Protein AF-A0A1N7I8Y1-F1 (afdb_monomer)

Mean predicted aligned error: 10.53 Å

Structure (mmCIF, N/CA/C/O backbone):
data_AF-A0A1N7I8Y1-F1
#
_entry.id   AF-A0A1N7I8Y1-F1
#
loop_
_atom_site.group_PDB
_atom_site.id
_atom_site.type_symbol
_atom_site.label_atom_id
_atom_site.label_alt_id
_atom_site.label_comp_id
_atom_site.label_asym_id
_atom_site.label_entity_id
_atom_site.label_seq_id
_atom_site.pdbx_PDB_ins_code
_atom_site.Cartn_x
_atom_site.Cartn_y
_atom_site.Cartn_z
_atom_site.occupancy
_atom_site.B_iso_or_equiv
_atom_site.auth_seq_id
_atom_site.auth_comp_id
_atom_site.auth_asym_id
_atom_site.auth_atom_id
_atom_site.pdbx_PDB_model_num
ATOM 1 N N . MET A 1 1 ? 15.662 3.281 19.727 1.00 44.69 1 MET A N 1
ATOM 2 C CA . MET A 1 1 ? 14.305 3.344 19.137 1.00 44.69 1 MET A CA 1
ATOM 3 C C . MET A 1 1 ? 13.419 2.333 19.851 1.00 44.69 1 MET A C 1
ATOM 5 O O . MET A 1 1 ? 13.813 1.178 19.957 1.00 44.69 1 MET A O 1
ATOM 9 N N . LYS A 1 2 ? 12.282 2.757 20.411 1.00 56.16 2 LYS A N 1
ATOM 10 C CA . LYS A 1 2 ? 11.351 1.866 21.124 1.00 56.16 2 LYS A CA 1
ATOM 11 C C . LYS A 1 2 ? 10.546 1.077 20.082 1.00 56.16 2 LYS A C 1
ATOM 13 O O . LYS A 1 2 ? 9.961 1.690 19.195 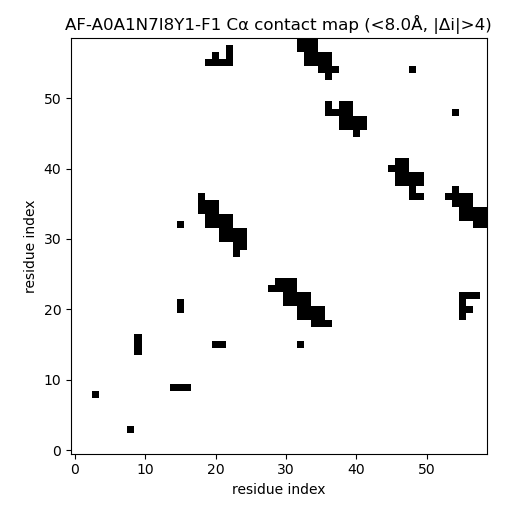1.00 56.16 2 LYS A O 1
ATOM 18 N N . LYS A 1 3 ? 10.542 -0.260 20.149 1.00 58.22 3 LYS A N 1
ATOM 19 C CA . LYS A 1 3 ? 9.711 -1.088 19.259 1.00 58.22 3 LYS A CA 1
ATOM 20 C C . LYS A 1 3 ? 8.248 -0.942 19.684 1.00 58.22 3 LYS A C 1
ATOM 22 O O . LYS A 1 3 ? 7.915 -1.281 20.816 1.00 58.22 3 LYS A O 1
ATOM 27 N N . LEU A 1 4 ? 7.408 -0.424 18.789 1.00 58.16 4 LEU A N 1
ATOM 28 C CA . LEU A 1 4 ? 5.960 -0.365 18.985 1.00 58.16 4 LEU A CA 1
ATOM 29 C C . LEU A 1 4 ? 5.390 -1.779 19.083 1.00 58.16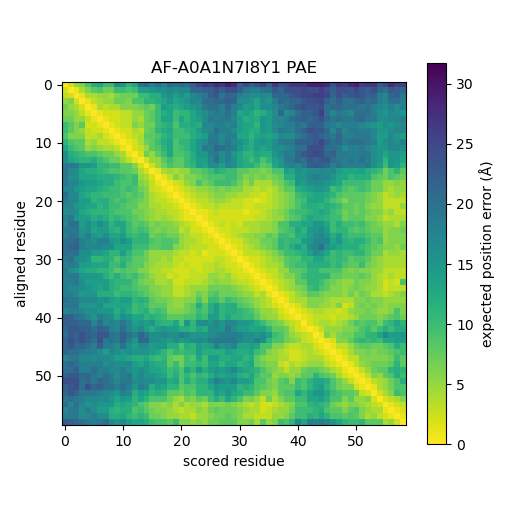 4 LEU A C 1
ATOM 31 O O . LEU A 1 4 ? 5.753 -2.669 18.311 1.00 58.16 4 LEU A O 1
ATOM 35 N N . THR A 1 5 ? 4.482 -1.984 20.031 1.00 67.00 5 THR A N 1
ATOM 36 C CA . THR A 1 5 ? 3.768 -3.254 20.145 1.00 67.00 5 THR A CA 1
ATOM 37 C C . THR A 1 5 ? 2.738 -3.390 19.024 1.00 67.00 5 THR A C 1
ATOM 39 O O . THR A 1 5 ? 2.220 -2.401 18.505 1.00 67.00 5 THR A O 1
ATOM 42 N N . ARG A 1 6 ? 2.386 -4.630 18.657 1.00 62.38 6 ARG A N 1
ATOM 43 C CA . ARG A 1 6 ? 1.412 -4.918 17.586 1.00 62.38 6 ARG A CA 1
ATOM 44 C C . ARG A 1 6 ? 0.087 -4.164 17.772 1.00 62.38 6 ARG A C 1
ATOM 46 O O . ARG A 1 6 ? -0.476 -3.681 16.801 1.00 62.38 6 ARG A O 1
ATOM 53 N N . LYS A 1 7 ? -0.377 -4.016 19.019 1.00 62.34 7 LYS A N 1
ATOM 54 C CA . LYS A 1 7 ? -1.604 -3.273 19.355 1.00 62.34 7 LYS A CA 1
ATOM 55 C C . LYS A 1 7 ? -1.469 -1.769 19.114 1.00 62.34 7 LYS A C 1
ATOM 57 O O . LYS A 1 7 ? -2.421 -1.146 18.660 1.00 62.34 7 LYS A O 1
ATOM 62 N N . GLU A 1 8 ? -0.312 -1.189 19.41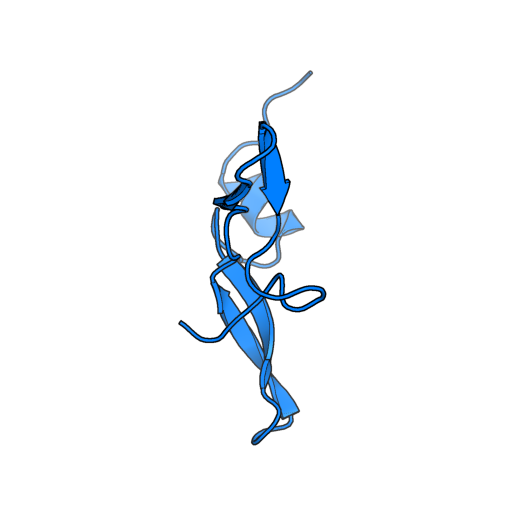8 1.00 61.50 8 GLU A N 1
ATOM 63 C CA . GLU A 1 8 ? -0.051 0.232 19.169 1.00 61.50 8 GLU A CA 1
ATOM 64 C C . GLU A 1 8 ? 0.101 0.502 17.670 1.00 61.50 8 GLU A C 1
ATOM 66 O O . GLU A 1 8 ? -0.483 1.455 17.164 1.00 61.50 8 GLU A O 1
ATOM 71 N N . ALA A 1 9 ? 0.772 -0.394 16.941 1.00 59.97 9 ALA A N 1
ATOM 72 C CA . ALA A 1 9 ? 0.849 -0.335 15.483 1.00 59.97 9 ALA A CA 1
ATOM 73 C C . ALA A 1 9 ? -0.544 -0.429 14.832 1.00 59.97 9 ALA A C 1
ATOM 75 O O . ALA A 1 9 ? -0.860 0.362 13.950 1.00 59.97 9 ALA A O 1
ATOM 76 N N . SER A 1 10 ? -1.420 -1.322 15.309 1.00 56.97 10 SER A N 1
ATOM 77 C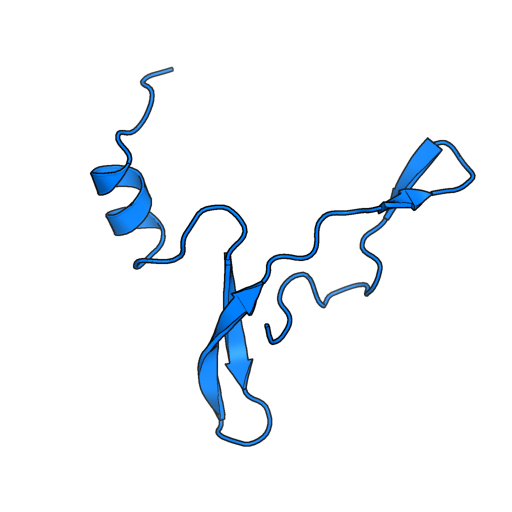 CA . SER A 1 10 ? -2.800 -1.428 14.811 1.00 56.97 10 SER A CA 1
ATOM 78 C C . SER A 1 10 ? -3.662 -0.200 15.117 1.00 56.97 10 SER A C 1
ATOM 80 O O . SER A 1 10 ? -4.552 0.107 14.328 1.00 56.97 10 SER A O 1
ATOM 82 N N . LYS A 1 11 ? -3.413 0.513 16.226 1.00 61.03 11 LYS A N 1
ATOM 83 C CA . LYS A 1 11 ? -4.109 1.773 16.543 1.00 61.03 11 LYS A CA 1
ATOM 84 C C . LYS A 1 11 ? -3.692 2.912 15.614 1.00 61.03 11 LYS A C 1
ATOM 86 O O . LYS A 1 11 ? -4.544 3.701 15.227 1.00 61.03 11 LYS A O 1
ATOM 91 N N . ILE A 1 12 ? -2.410 2.982 15.255 1.00 60.84 12 ILE A N 1
ATOM 92 C CA . ILE A 1 12 ? -1.885 3.999 14.331 1.00 60.84 12 ILE A CA 1
ATOM 93 C C . ILE A 1 12 ? -2.323 3.692 12.895 1.00 60.84 12 ILE A C 1
ATOM 95 O O . ILE A 1 12 ? -2.781 4.580 12.186 1.00 60.84 12 ILE A O 1
ATOM 99 N N . ASN A 1 13 ? -2.259 2.423 12.491 1.00 56.44 13 ASN A N 1
ATOM 100 C CA . ASN A 1 13 ? -2.586 1.991 11.132 1.00 56.44 13 ASN A CA 1
ATOM 101 C C . ASN A 1 13 ? -4.088 1.741 10.908 1.00 56.44 13 ASN A C 1
ATOM 103 O O . ASN A 1 13 ? -4.467 1.223 9.864 1.00 56.44 13 ASN A O 1
ATOM 107 N N . GLY A 1 14 ? -4.960 2.050 11.875 1.00 57.22 14 GLY A N 1
ATOM 108 C CA . GLY A 1 14 ? -6.412 1.920 11.701 1.00 57.22 14 GLY A CA 1
ATOM 109 C C . GLY A 1 14 ? -6.897 0.491 11.417 1.00 57.22 14 GLY A C 1
ATOM 110 O O . GLY A 1 14 ? -7.850 0.308 10.669 1.00 57.22 14 GLY A O 1
ATOM 111 N N . SER A 1 15 ? -6.275 -0.524 12.027 1.00 60.38 15 SER A N 1
ATOM 112 C CA . SER A 1 15 ? -6.530 -1.965 11.790 1.00 60.38 15 SER A CA 1
ATOM 113 C C . SER A 1 15 ? -5.966 -2.545 10.488 1.00 60.38 15 SER A C 1
ATOM 115 O O . SER A 1 15 ? -6.188 -3.721 10.209 1.00 60.38 15 SER A O 1
ATOM 117 N N . VAL A 1 16 ? -5.194 -1.773 9.723 1.00 68.12 16 VAL A N 1
ATOM 118 C CA . VAL A 1 16 ? -4.476 -2.277 8.548 1.00 68.12 16 VAL A CA 1
ATOM 119 C C . VAL A 1 16 ? -3.295 -3.134 9.012 1.00 68.12 16 VAL A C 1
ATOM 121 O O . VAL A 1 16 ? -2.407 -2.670 9.736 1.00 68.12 16 VAL A O 1
ATOM 124 N N . GLY A 1 17 ? -3.320 -4.418 8.651 1.00 67.62 17 GLY A N 1
ATOM 125 C CA . GLY A 1 17 ? -2.249 -5.366 8.935 1.00 67.62 17 GLY A CA 1
ATOM 126 C C . GLY A 1 17 ? -0.948 -5.034 8.198 1.00 67.62 17 GLY A C 1
ATOM 127 O O . GLY A 1 17 ? -0.904 -4.210 7.289 1.00 67.62 17 GLY A O 1
ATOM 128 N N . VAL A 1 18 ? 0.142 -5.699 8.583 1.00 68.50 18 VAL A N 1
ATOM 129 C CA . VAL A 1 18 ? 1.420 -5.589 7.861 1.00 68.50 18 VAL A CA 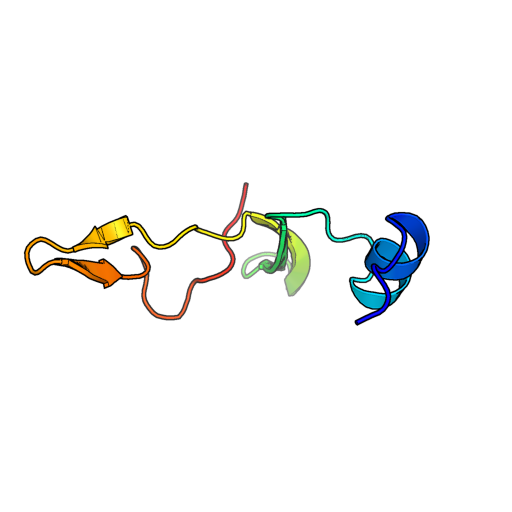1
ATOM 130 C C . VAL A 1 18 ? 1.224 -6.123 6.439 1.00 68.50 18 VAL A C 1
ATOM 132 O O . VAL A 1 18 ? 0.775 -7.254 6.279 1.00 68.50 18 VAL A O 1
ATOM 135 N N . GLY A 1 19 ? 1.539 -5.310 5.427 1.00 71.62 19 GLY A N 1
ATOM 136 C CA . GLY A 1 19 ? 1.327 -5.656 4.015 1.00 71.62 19 GLY A CA 1
ATOM 137 C C . GLY A 1 19 ? -0.097 -5.413 3.503 1.00 71.62 19 GLY A C 1
ATOM 138 O O . GLY A 1 19 ? -0.386 -5.716 2.351 1.00 71.62 19 GLY A O 1
ATOM 139 N N . GLN A 1 20 ? -0.983 -4.854 4.329 1.00 75.81 20 GLN A N 1
ATOM 140 C CA . GLN A 1 20 ? -2.292 -4.374 3.895 1.00 75.81 20 GLN A CA 1
ATOM 141 C C . GLN A 1 20 ? -2.260 -2.859 3.691 1.00 75.81 20 GLN A C 1
ATOM 143 O O . GLN A 1 20 ? -1.375 -2.160 4.186 1.00 75.81 20 GLN A O 1
ATOM 148 N N . CYS A 1 21 ? -3.246 -2.348 2.969 1.00 78.88 21 CYS A N 1
ATOM 149 C CA . CYS A 1 21 ? -3.396 -0.931 2.671 1.00 78.88 21 CYS A CA 1
ATOM 150 C C . CYS A 1 21 ? -4.881 -0.570 2.559 1.00 78.88 21 CYS A C 1
ATOM 152 O O . CYS A 1 21 ? -5.735 -1.451 2.476 1.00 78.88 21 CYS A O 1
ATOM 154 N N . LEU A 1 22 ? -5.207 0.720 2.575 1.00 78.00 22 LEU A N 1
ATOM 155 C CA . LEU A 1 22 ? -6.570 1.194 2.343 1.00 78.00 22 LEU A CA 1
ATOM 156 C C . LEU A 1 22 ? -6.638 1.805 0.950 1.00 78.00 22 LEU A C 1
ATOM 158 O O . LEU A 1 22 ? -5.930 2.772 0.675 1.0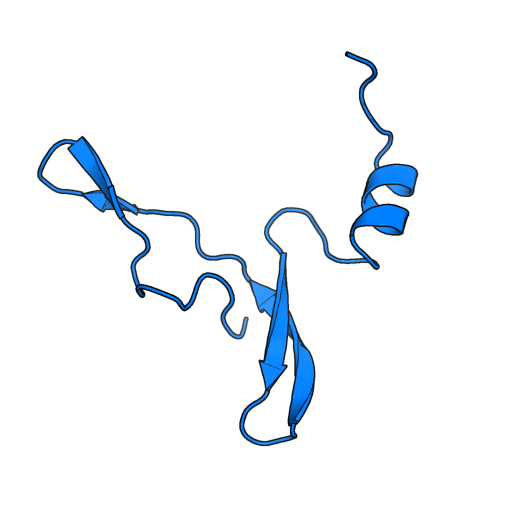0 78.00 22 LEU A O 1
ATOM 162 N N . TYR A 1 23 ? -7.501 1.268 0.092 1.00 77.00 23 TYR A N 1
ATOM 163 C CA . TYR A 1 23 ? -7.833 1.890 -1.187 1.00 77.00 23 TYR A CA 1
ATOM 164 C C . TYR A 1 23 ? -9.293 2.315 -1.192 1.00 77.00 23 TYR A C 1
ATOM 166 O O . TYR A 1 23 ? -10.130 1.802 -0.444 1.00 77.00 23 TYR A O 1
ATOM 174 N N . LYS A 1 24 ? -9.601 3.285 -2.047 1.00 80.31 24 LYS A N 1
ATOM 175 C CA . LYS A 1 24 ? -10.975 3.668 -2.329 1.00 80.31 24 LYS A CA 1
ATOM 176 C C . LYS A 1 24 ? -11.445 2.842 -3.515 1.00 80.31 24 LYS A C 1
ATOM 178 O O . LYS A 1 24 ? -10.885 2.950 -4.602 1.00 80.31 24 LYS A O 1
ATOM 183 N N . ASP A 1 25 ? -12.434 1.999 -3.279 1.00 75.69 25 ASP A N 1
ATOM 184 C CA . ASP A 1 25 ? -13.028 1.158 -4.306 1.00 75.69 25 ASP A CA 1
ATOM 185 C C . ASP A 1 25 ? -13.687 2.061 -5.370 1.00 75.69 25 ASP A C 1
ATOM 187 O O . ASP A 1 25 ? -14.516 2.903 -5.011 1.00 75.69 25 ASP A O 1
ATOM 191 N N . PRO A 1 26 ? -13.281 1.976 -6.650 1.00 75.44 26 PRO A N 1
ATOM 192 C CA . PRO A 1 26 ? -13.757 2.889 -7.685 1.00 75.44 26 PRO A CA 1
ATOM 193 C C . PRO A 1 26 ? -15.217 2.633 -8.080 1.00 75.44 26 PRO A C 1
ATOM 195 O O . PRO A 1 26 ? -15.873 3.550 -8.566 1.00 75.44 26 PRO A O 1
ATOM 198 N N . GLU A 1 27 ? -15.742 1.428 -7.847 1.00 80.75 27 GLU A N 1
ATOM 199 C CA . GLU A 1 27 ? -17.122 1.064 -8.184 1.00 80.75 27 GLU A CA 1
ATOM 200 C C . GLU A 1 27 ? -18.102 1.493 -7.088 1.00 80.75 27 GLU A C 1
ATOM 202 O O . GLU A 1 27 ? -19.211 1.944 -7.364 1.00 80.75 27 GLU A O 1
ATOM 207 N N . THR A 1 28 ? -17.692 1.374 -5.824 1.00 81.06 28 THR A N 1
ATOM 208 C CA . THR A 1 28 ? -18.563 1.643 -4.666 1.00 81.06 28 THR A CA 1
ATOM 209 C C . THR A 1 28 ? -18.234 2.940 -3.928 1.00 81.06 28 THR A C 1
ATOM 211 O O . THR A 1 28 ? -19.012 3.382 -3.080 1.00 81.06 28 THR A O 1
ATOM 214 N N . GLY A 1 29 ? -17.078 3.550 -4.198 1.00 78.94 29 GLY A N 1
ATOM 215 C CA . GLY A 1 29 ? -16.580 4.756 -3.532 1.00 78.94 29 GLY A CA 1
ATOM 216 C C . GLY A 1 29 ? -16.192 4.562 -2.061 1.00 78.94 29 GLY A C 1
ATOM 217 O O . GLY A 1 29 ? -15.825 5.537 -1.398 1.00 78.94 29 GLY A O 1
ATOM 218 N N . LYS A 1 30 ? -16.278 3.336 -1.531 1.00 81.25 30 LYS A N 1
ATOM 219 C CA . LYS A 1 30 ? -16.005 3.013 -0.125 1.00 81.25 30 LYS A CA 1
ATOM 220 C C . LYS A 1 30 ? -14.525 2.713 0.088 1.00 81.25 30 LYS A C 1
ATOM 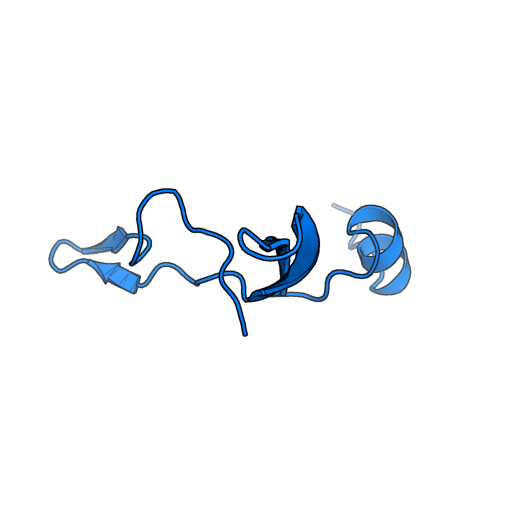222 O O . LYS A 1 30 ? -13.871 2.122 -0.767 1.00 81.25 30 LYS A O 1
ATOM 227 N N . THR A 1 31 ? -14.005 3.076 1.256 1.00 78.69 31 THR A N 1
ATOM 228 C CA . THR A 1 31 ? -12.661 2.663 1.672 1.00 78.69 31 THR A CA 1
ATOM 229 C C . THR A 1 31 ? -12.680 1.178 2.016 1.00 78.69 31 THR A C 1
ATOM 231 O O . THR A 1 31 ? -13.445 0.752 2.883 1.00 78.69 31 THR A O 1
ATOM 234 N N . ARG A 1 32 ? -11.853 0.391 1.333 1.00 79.88 32 ARG A N 1
ATOM 235 C CA . ARG A 1 32 ? -11.700 -1.050 1.547 1.00 79.88 32 ARG A CA 1
ATOM 236 C C . ARG A 1 32 ? -10.242 -1.372 1.844 1.00 79.88 32 ARG A C 1
ATOM 238 O O . ARG A 1 32 ? -9.339 -0.608 1.503 1.00 79.88 32 ARG A O 1
ATOM 245 N N . ILE A 1 33 ? -10.031 -2.494 2.521 1.00 81.81 33 ILE A N 1
ATOM 246 C CA . ILE A 1 33 ? -8.692 -3.029 2.757 1.00 81.81 33 ILE A CA 1
ATOM 247 C C . ILE A 1 33 ? -8.254 -3.739 1.476 1.00 81.81 33 ILE A C 1
ATOM 249 O O . ILE A 1 33 ? -9.015 -4.530 0.929 1.00 81.81 33 ILE A O 1
ATOM 253 N N . GLY A 1 34 ? -7.059 -3.415 1.004 1.00 81.19 34 GLY A N 1
ATOM 254 C CA . GLY A 1 34 ? -6.369 -4.084 -0.089 1.00 81.19 34 GLY A CA 1
ATOM 255 C C . GLY A 1 34 ? -4.991 -4.573 0.347 1.00 81.19 34 GLY A C 1
ATOM 256 O O . GLY A 1 34 ? -4.621 -4.488 1.524 1.00 81.19 34 GLY A O 1
ATOM 257 N N . CYS A 1 35 ? -4.218 -5.059 -0.615 1.00 79.00 35 CYS A N 1
ATOM 258 C CA . CYS A 1 35 ? -2.851 -5.515 -0.413 1.00 79.00 35 CYS A CA 1
ATOM 259 C C . CYS A 1 35 ? -1.862 -4.463 -0.894 1.00 79.00 35 CYS A C 1
ATOM 261 O O . CYS A 1 35 ? -2.012 -3.884 -1.974 1.00 79.00 35 CYS A O 1
ATOM 263 N N . LEU A 1 36 ? -0.841 -4.236 -0.068 1.00 77.75 36 LEU A N 1
ATOM 264 C CA . LEU A 1 36 ? 0.274 -3.375 -0.409 1.00 77.75 36 LEU A CA 1
ATOM 265 C C . LEU A 1 36 ? 1.188 -4.167 -1.345 1.00 77.75 36 LEU A C 1
ATOM 267 O O . LEU A 1 36 ? 1.746 -5.194 -0.947 1.00 77.75 36 LEU A O 1
ATOM 271 N N . LEU A 1 37 ? 1.305 -3.729 -2.597 1.00 75.94 37 LEU A N 1
ATOM 272 C CA . LEU A 1 37 ? 2.208 -4.379 -3.541 1.00 75.94 37 LEU A CA 1
ATOM 273 C C . LEU A 1 37 ? 3.638 -4.168 -3.062 1.00 75.94 37 LEU A C 1
ATOM 275 O O . LEU A 1 37 ? 4.038 -3.040 -2.800 1.00 75.94 37 LEU A O 1
ATOM 279 N N . GLN A 1 38 ? 4.418 -5.240 -2.941 1.00 75.00 38 GLN A N 1
ATOM 280 C CA . GLN A 1 38 ? 5.846 -5.087 -2.691 1.00 75.00 38 GLN A CA 1
ATOM 281 C C . GLN A 1 38 ? 6.554 -4.731 -4.001 1.00 75.00 38 GLN A C 1
ATOM 283 O O . GLN A 1 38 ? 6.170 -5.243 -5.058 1.00 75.00 38 GLN A O 1
ATOM 288 N N . PRO A 1 39 ? 7.569 -3.854 -3.958 1.00 72.75 39 PRO A N 1
ATOM 289 C CA . PRO A 1 39 ? 8.348 -3.564 -5.143 1.00 72.75 39 PRO A CA 1
ATOM 290 C C . PRO A 1 39 ? 9.059 -4.837 -5.609 1.00 72.75 39 PRO A C 1
ATOM 292 O O . PRO A 1 39 ? 9.564 -5.623 -4.804 1.00 72.75 39 PRO A O 1
ATOM 295 N N . ILE A 1 40 ? 9.089 -5.030 -6.920 1.00 78.88 40 ILE A N 1
ATOM 296 C CA . ILE A 1 40 ? 9.815 -6.114 -7.572 1.00 78.88 40 ILE A CA 1
ATOM 297 C C . ILE A 1 40 ? 11.199 -5.614 -7.997 1.00 78.88 40 ILE A C 1
ATOM 299 O O . ILE A 1 40 ? 11.356 -4.429 -8.313 1.00 78.88 40 ILE A O 1
ATOM 303 N N . PRO A 1 41 ? 12.220 -6.485 -7.975 1.00 78.25 41 PRO A N 1
ATOM 304 C CA . PRO A 1 41 ? 13.540 -6.126 -8.463 1.00 78.25 41 PRO A CA 1
ATOM 305 C C . PRO A 1 41 ? 13.473 -5.834 -9.965 1.00 78.25 41 PRO A C 1
ATOM 307 O O . PRO A 1 41 ? 12.954 -6.632 -10.745 1.00 78.25 41 PRO A O 1
ATOM 310 N N . ASP A 1 42 ? 13.995 -4.678 -10.354 1.00 78.19 42 ASP A N 1
ATOM 311 C CA . ASP A 1 42 ? 14.158 -4.269 -11.743 1.00 78.19 42 ASP A CA 1
ATOM 312 C C . ASP A 1 42 ? 15.412 -4.915 -12.359 1.00 78.19 42 ASP A C 1
ATOM 314 O O . ASP A 1 42 ? 16.348 -5.299 -11.648 1.00 78.19 42 ASP A O 1
ATOM 318 N N . CYS A 1 43 ? 15.461 -5.012 -13.692 1.00 80.06 43 CYS A N 1
ATOM 319 C CA . CYS A 1 43 ? 16.585 -5.625 -14.406 1.00 80.06 43 CYS A CA 1
ATOM 320 C C . CYS A 1 43 ? 17.928 -4.907 -14.174 1.00 80.06 43 CYS A C 1
ATOM 322 O O . CYS A 1 43 ? 18.980 -5.525 -14.332 1.00 80.06 43 CYS A O 1
ATOM 324 N N . CYS A 1 44 ? 17.903 -3.641 -13.743 1.00 80.94 44 CYS A N 1
ATOM 325 C CA . CYS A 1 44 ? 19.086 -2.832 -13.450 1.00 80.94 44 CYS A CA 1
ATOM 326 C C . CYS A 1 44 ? 19.474 -2.796 -11.957 1.00 80.94 44 CYS A C 1
ATOM 328 O O . CYS A 1 44 ? 20.268 -1.948 -11.550 1.00 80.94 44 CYS A O 1
ATOM 330 N N . GLY A 1 45 ? 18.918 -3.681 -11.119 1.00 75.12 45 GLY A N 1
ATOM 331 C CA . GLY A 1 45 ? 19.204 -3.717 -9.675 1.00 75.12 45 GLY A CA 1
ATOM 332 C C . GLY A 1 45 ? 18.471 -2.645 -8.859 1.00 75.12 45 GLY A C 1
ATOM 333 O O . GLY A 1 45 ? 18.775 -2.442 -7.683 1.00 75.12 45 GLY A O 1
ATOM 334 N N . GLY A 1 46 ? 17.507 -1.958 -9.477 1.00 77.81 46 GLY A N 1
ATOM 335 C CA . GLY A 1 46 ? 16.556 -1.085 -8.797 1.00 77.81 46 GLY A CA 1
ATOM 336 C C . GLY A 1 46 ? 15.384 -1.862 -8.197 1.00 77.81 46 GLY A C 1
ATOM 337 O O . GLY A 1 46 ? 15.221 -3.057 -8.424 1.00 77.81 46 GLY A O 1
ATOM 338 N N . TRP A 1 47 ? 14.540 -1.164 -7.445 1.00 77.06 47 TRP A N 1
ATOM 339 C CA . TRP A 1 47 ? 13.256 -1.675 -6.968 1.00 77.06 47 TRP A CA 1
ATOM 340 C C . TRP A 1 47 ? 12.157 -0.853 -7.628 1.00 77.06 47 TRP A C 1
ATOM 342 O O . TRP A 1 47 ? 12.152 0.372 -7.504 1.00 77.06 47 TRP A O 1
ATOM 352 N N . VAL A 1 48 ? 11.245 -1.511 -8.338 1.00 73.19 48 VAL A N 1
ATOM 353 C CA . VAL A 1 48 ? 10.144 -0.855 -9.047 1.00 73.19 48 VAL A CA 1
ATOM 354 C C . VAL A 1 48 ? 8.824 -1.410 -8.537 1.00 73.19 48 VAL A C 1
ATOM 356 O O . VAL A 1 48 ? 8.646 -2.619 -8.392 1.00 73.19 48 VAL A O 1
ATOM 359 N N . TYR A 1 49 ? 7.877 -0.519 -8.251 1.00 69.12 49 TYR A N 1
ATOM 360 C CA . TYR A 1 49 ? 6.502 -0.943 -8.029 1.00 69.12 49 TYR A CA 1
ATOM 361 C C . TYR A 1 49 ? 5.901 -1.389 -9.366 1.00 69.12 49 TYR A C 1
ATOM 363 O O . TYR A 1 49 ? 5.970 -0.618 -10.325 1.00 69.12 49 TYR A O 1
ATOM 371 N N . PRO A 1 50 ? 5.290 -2.587 -9.440 1.00 65.62 50 PRO A N 1
ATOM 372 C CA . PRO A 1 50 ? 4.771 -3.120 -10.700 1.00 65.62 50 PRO A CA 1
ATOM 373 C C . PRO A 1 50 ? 3.759 -2.176 -11.361 1.00 65.62 50 PRO A C 1
ATOM 375 O O . PRO A 1 50 ? 3.728 -2.060 -12.583 1.00 65.62 50 PRO A O 1
ATOM 378 N N . ASN A 1 51 ? 2.992 -1.444 -10.547 1.00 66.81 51 ASN A N 1
ATOM 379 C CA . ASN A 1 51 ? 2.090 -0.402 -11.010 1.00 66.81 51 ASN A CA 1
ATOM 380 C C . ASN A 1 51 ? 2.472 0.944 -10.364 1.00 66.81 51 ASN A C 1
ATOM 382 O O . ASN A 1 51 ? 2.222 1.138 -9.168 1.00 66.81 51 ASN A O 1
ATOM 386 N N . PRO A 1 52 ? 3.040 1.894 -11.130 1.00 61.25 52 PRO A N 1
ATOM 387 C CA . PRO A 1 52 ? 3.355 3.229 -10.631 1.00 61.25 52 PRO A CA 1
ATOM 388 C C . PRO A 1 52 ? 2.092 3.902 -10.078 1.00 61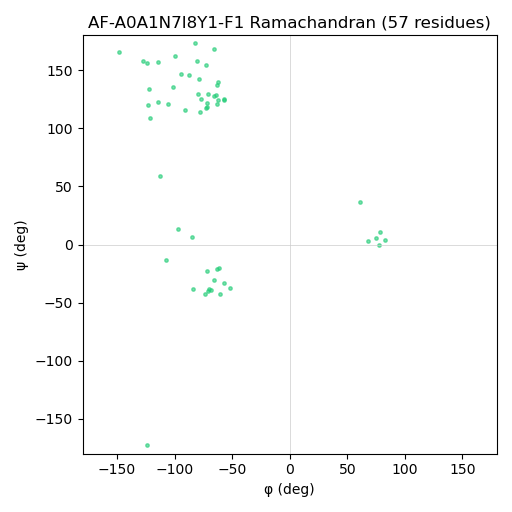.25 52 PRO A C 1
ATOM 390 O O . PRO A 1 52 ? 1.078 3.979 -10.766 1.00 61.25 52 PRO A O 1
ATOM 393 N N . GLY A 1 53 ? 2.130 4.362 -8.825 1.00 62.34 53 GLY A N 1
ATOM 394 C CA . GLY A 1 53 ? 0.994 5.036 -8.180 1.00 62.34 53 GLY A CA 1
ATOM 395 C C . GLY A 1 53 ? -0.134 4.119 -7.683 1.00 62.34 53 GLY A C 1
ATOM 396 O O . GLY A 1 53 ? 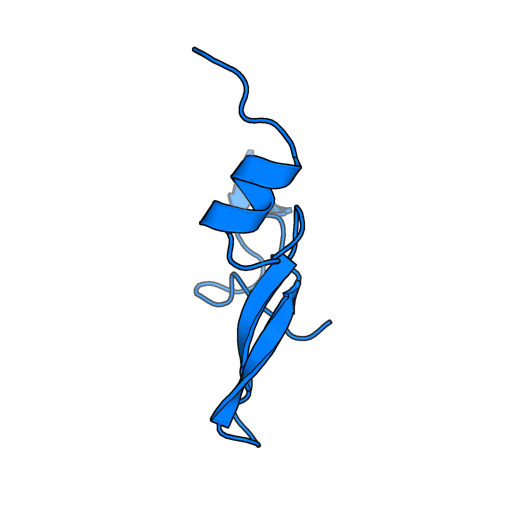-1.078 4.614 -7.073 1.00 62.34 53 GLY A O 1
ATOM 397 N N . HIS A 1 54 ? -0.034 2.799 -7.873 1.00 64.56 54 HIS A N 1
ATOM 398 C CA . HIS A 1 54 ? -0.974 1.818 -7.319 1.00 64.56 54 HIS A CA 1
ATOM 399 C C . HIS A 1 54 ? -0.286 0.953 -6.264 1.00 64.56 54 HIS A C 1
ATOM 401 O O . HIS A 1 54 ? -0.223 -0.267 -6.374 1.00 64.56 54 HIS A O 1
ATOM 407 N N . GLU A 1 55 ? 0.225 1.598 -5.219 1.00 67.75 55 GLU A N 1
ATOM 408 C CA . GLU A 1 55 ? 0.822 0.912 -4.066 1.00 67.75 55 GLU A CA 1
ATOM 409 C C . GLU A 1 55 ? -0.208 0.047 -3.321 1.00 67.75 55 GLU A C 1
ATOM 411 O O . GLU A 1 55 ? 0.162 -0.895 -2.624 1.00 67.75 55 GLU A O 1
ATOM 416 N N . CYS A 1 56 ? -1.500 0.345 -3.498 1.00 76.69 56 CYS A N 1
ATOM 417 C CA . CYS A 1 56 ? -2.605 -0.367 -2.883 1.00 76.69 56 CYS A CA 1
ATOM 418 C C . CYS A 1 56 ? -3.586 -0.907 -3.924 1.00 76.69 56 CYS A C 1
ATOM 420 O O . CYS A 1 56 ? -4.178 -0.132 -4.681 1.00 76.69 56 CYS A O 1
ATOM 422 N N . GLN A 1 57 ? -3.774 -2.227 -3.941 1.00 74.00 57 GLN A N 1
ATOM 423 C CA . GLN A 1 57 ? -4.666 -2.909 -4.880 1.00 74.00 57 GLN A CA 1
ATOM 424 C C . GLN A 1 57 ? -5.667 -3.828 -4.176 1.00 74.00 57 GLN A C 1
ATOM 426 O O . GLN A 1 57 ? -5.405 -4.270 -3.054 1.00 74.00 57 GLN A O 1
ATOM 431 N N . PRO A 1 58 ? -6.802 -4.144 -4.827 1.00 71.88 58 PRO A N 1
ATOM 432 C CA . PRO A 1 58 ? -7.704 -5.177 -4.346 1.00 71.88 58 PRO A CA 1
ATOM 433 C C . PRO A 1 58 ? -6.970 -6.515 -4.213 1.00 71.88 58 PRO A C 1
ATOM 435 O O . PRO A 1 58 ? -6.388 -7.017 -5.174 1.00 71.88 58 PRO A O 1
ATOM 438 N N . CYS A 1 59 ? -7.040 -7.074 -3.013 1.00 70.25 59 CYS A N 1
ATOM 439 C CA . CYS A 1 59 ? -6.888 -8.485 -2.698 1.00 70.25 59 CYS A CA 1
ATOM 440 C C . CYS A 1 59 ? -8.032 -8.847 -1.729 1.00 70.25 59 CYS A C 1
ATOM 442 O O . CYS A 1 59 ? -8.258 -10.052 -1.536 1.00 70.25 59 CYS A O 1
#

Organism: NCBI:txid112234

Foldseek 3Di:
DDDDDPVRVCVVQVNADDQKDWDQDPVPRDTDIFGQQFFDQDPVRDTHRPDVPCRGDHD

Nearest PDB structures (foldseek):
  1gk5-assembly1_A  TM=4.429E-01  e=4.622E+00  Mus musculus
  6xaz-assembly2_B  TM=5.912E-01  e=7.361E+00  Homo sapiens
  3hyr-assembly1_A  TM=4.060E-01  e=6.888E+00  Escherichia coli
  5vxx-assembly1_A  TM=2.527E-01  e=4.046E+00  Neisseria gonorrhoeae

Sequence (59 aa):
MKKLTRKEASKINGSVGVGQCLYKDPETGKTRIGCLLQPIPDCCGGWVYPNPGHECQPC

Secondary structure (DSSP, 8-state):
-PPPPHHHHHHHTTTPPTTEEEEE-TTT--EEEEEEPPPEEPTTS-EE-SSTT-SEE--

pLDDT: mean 70.75, std 8.73, range [44.69, 81.81]

Solvent-accessible surface area (backbone atoms only — not comparable to full-atom values): 3754 Å² total; per-residue (Å²): 134,85,83,75,51,74,69,57,48,29,64,75,49,74,69,45,51,93,60,38,29,78,33,67,39,86,90,77,68,44,81,40,76,15,33,38,62,70,62,43,79,38,97,86,78,46,75,39,56,91,48,82,94,48,56,44,39,93,110

Radius of gyration: 14.32 Å; Cα contacts (8 Å, |Δi|>4): 75; chains: 1; bounding box: 38×14×36 Å